Protein AF-A0A7V6ISU5-F1 (afdb_monomer)

Secondary structure (DSSP, 8-state):
-HHHHHHIIIIIIHHHHHHHHHHHHHHHH-S-----SHHHHHHHHS-HHHHHHHHHTS--SSHHHHHHHHHHHHHHHHHHHHHHHHHHTPPP-HHHHHHHHHHHHHHHHHH-

Radius of gyration: 14.99 Å; Cα contacts (8 Å, |Δi|>4): 65; chains: 1; bounding box: 43×20×38 Å

Solvent-accessible surface area (backbone atoms only — not comparable to full-atom values): 6440 Å² total; per-residue (Å²): 115,70,68,59,52,52,47,45,52,62,61,58,52,41,52,56,48,48,52,47,52,50,50,37,44,24,76,76,74,46,81,86,64,85,83,54,68,68,70,63,47,50,71,71,65,45,56,71,70,60,42,52,46,57,59,50,40,62,49,65,98,47,68,69,41,41,51,52,9,50,56,39,43,53,54,52,46,50,57,38,49,53,53,43,20,61,74,71,72,50,86,75,65,60,68,61,53,54,53,51,51,51,50,53,51,54,54,53,63,77,75,107

Nearest PDB structures (foldseek):
  8vxb-assembly1_A-2  TM=8.754E-01  e=5.587E-04  Campylobacter fetus subsp. fetus
  2pbe-assembly1_A  TM=7.558E-01  e=1.748E-03  Bacillus subtilis
  3jz0-assembly1_B  TM=7.576E-01  e=8.544E-01  Enterococcus faecium
  3jyy-assembly1_A  TM=6.353E-01  e=5.533E-01  Enterococcus faecium

Foldseek 3Di:
DLVVLCCCLPPPLVVVLLVLLLLLLCLVPNNPDDCDPSVVVSVVRPPPVLVVLVVLLDADSDPVSSLSSVVSSLVSSVVSVVSSCVSVVHDDPVVVSVVVVVVSVVVVVVVD

Sequence (112 aa):
ELTYVMNMLNVWIRSELHDMINWYIGTLYGFNLPTGKECNYIKKYLPPELYTQYIATYSGSNYTDAWAAIDTMCNLFHTLALEVASHFGFIYLQEEEDGIREYLRMVKEQLM

Mean predicted aligned error: 4.21 Å

Structure (mmCIF, N/CA/C/O backbone):
data_AF-A0A7V6ISU5-F1
#
_entry.id   AF-A0A7V6ISU5-F1
#
loop_
_atom_site.group_PDB
_atom_site.id
_atom_site.type_symbol
_atom_site.label_atom_id
_atom_site.label_alt_id
_atom_site.label_comp_id
_atom_site.label_asym_id
_atom_site.label_entity_id
_atom_site.label_seq_id
_atom_site.pdbx_PDB_ins_code
_atom_site.Cartn_x
_atom_site.Cartn_y
_atom_site.Cartn_z
_atom_site.occupancy
_atom_site.B_iso_or_equiv
_atom_site.auth_seq_id
_atom_site.auth_comp_id
_atom_site.auth_asym_id
_atom_site.auth_atom_id
_atom_site.pdbx_PDB_model_num
ATOM 1 N N . GLU A 1 1 ? -12.692 -5.326 19.430 1.00 72.88 1 GLU A N 1
ATOM 2 C CA . GLU A 1 1 ? -11.373 -5.567 20.057 1.00 72.88 1 GLU A CA 1
ATOM 3 C C . GLU A 1 1 ? -10.294 -4.803 19.296 1.00 72.88 1 GLU A C 1
ATOM 5 O O . GLU A 1 1 ? -9.983 -5.167 18.170 1.00 72.88 1 GLU A O 1
ATOM 10 N N . LEU A 1 2 ? -9.745 -3.724 19.865 1.00 82.69 2 LEU A N 1
ATOM 11 C CA . LEU A 1 2 ? -8.728 -2.907 19.183 1.00 82.69 2 LEU A CA 1
ATOM 12 C C . LEU A 1 2 ? -7.374 -3.625 19.081 1.00 82.69 2 LEU A C 1
ATOM 14 O O . LEU A 1 2 ? -6.699 -3.544 18.063 1.00 82.69 2 LEU A O 1
ATOM 18 N N . THR A 1 3 ? -6.988 -4.366 20.118 1.00 86.06 3 THR A N 1
ATOM 19 C CA . THR A 1 3 ? -5.730 -5.128 20.159 1.00 86.06 3 THR A CA 1
ATOM 20 C C . THR A 1 3 ? -5.665 -6.201 19.075 1.00 86.06 3 THR A C 1
ATOM 22 O O . THR A 1 3 ? -4.614 -6.377 18.466 1.00 86.06 3 THR A O 1
ATOM 25 N N . TYR A 1 4 ? -6.786 -6.868 18.787 1.00 87.88 4 TYR A N 1
ATOM 26 C CA . TYR A 1 4 ? -6.893 -7.821 17.684 1.00 87.88 4 TYR A CA 1
ATOM 27 C C . TYR A 1 4 ? -6.667 -7.143 16.327 1.00 87.88 4 TYR A C 1
ATOM 29 O O . TYR A 1 4 ? -5.812 -7.585 15.563 1.00 87.88 4 TYR A O 1
ATOM 37 N N . VAL A 1 5 ? -7.362 -6.029 16.058 1.00 87.19 5 VAL A N 1
ATOM 38 C CA . VAL A 1 5 ? -7.200 -5.249 14.815 1.00 87.19 5 VAL A CA 1
ATOM 39 C C . VAL A 1 5 ? -5.756 -4.786 14.649 1.00 87.19 5 VAL A C 1
ATOM 41 O O . VAL A 1 5 ? -5.168 -4.973 13.588 1.00 87.19 5 VAL A O 1
ATOM 44 N N . MET A 1 6 ? -5.152 -4.255 15.714 1.00 89.25 6 MET A N 1
ATOM 45 C CA . MET A 1 6 ? -3.757 -3.823 15.698 1.00 89.25 6 MET A CA 1
ATOM 46 C C . MET A 1 6 ? -2.805 -4.988 15.439 1.00 89.25 6 MET A C 1
ATOM 48 O O . MET A 1 6 ? -1.838 -4.810 14.714 1.00 89.25 6 MET A O 1
ATOM 52 N N . ASN A 1 7 ? -3.058 -6.181 15.980 1.00 91.38 7 ASN A N 1
ATOM 53 C CA . ASN A 1 7 ? -2.235 -7.356 15.696 1.00 91.38 7 ASN A CA 1
ATOM 54 C C . ASN A 1 7 ? -2.377 -7.818 14.236 1.00 91.38 7 ASN A C 1
ATOM 56 O O . ASN A 1 7 ? -1.375 -8.100 13.583 1.00 91.38 7 ASN A O 1
ATOM 60 N N . MET A 1 8 ? -3.603 -7.841 13.705 1.00 91.12 8 MET A N 1
ATOM 61 C CA . MET A 1 8 ? -3.875 -8.187 12.306 1.00 91.12 8 MET A CA 1
ATOM 62 C C . MET A 1 8 ? -3.196 -7.215 11.343 1.00 91.12 8 MET A C 1
ATOM 64 O O . MET A 1 8 ? -2.425 -7.637 10.481 1.00 91.12 8 MET A O 1
ATOM 68 N N . LEU A 1 9 ? -3.400 -5.913 11.549 1.00 91.06 9 LEU A N 1
ATOM 69 C CA . LEU A 1 9 ? -2.757 -4.861 10.768 1.00 91.06 9 LEU A CA 1
ATOM 70 C C . 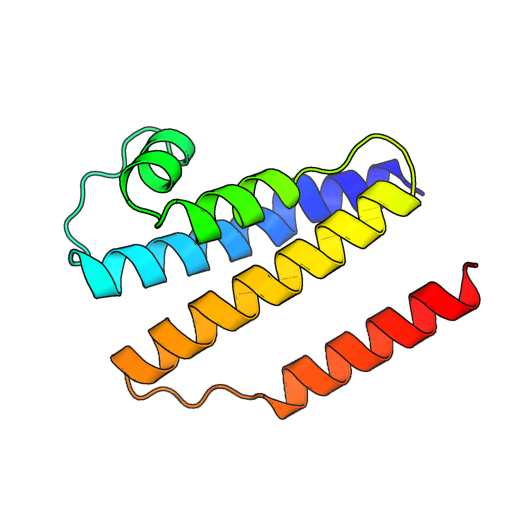LEU A 1 9 ? -1.235 -4.889 10.939 1.00 91.06 9 LEU A C 1
ATOM 72 O O . LEU A 1 9 ? -0.498 -4.624 9.988 1.00 91.06 9 LEU A O 1
ATOM 76 N N . ASN A 1 10 ? -0.749 -5.199 12.151 1.00 90.44 10 ASN A N 1
ATOM 77 C CA . ASN A 1 10 ? 0.669 -5.098 12.460 1.00 90.44 10 ASN A CA 1
ATOM 78 C C . ASN A 1 10 ? 1.555 -6.231 11.984 1.00 90.44 10 ASN A C 1
ATOM 80 O O . ASN A 1 10 ? 2.663 -5.970 11.513 1.00 90.44 10 ASN A O 1
ATOM 84 N N . VAL A 1 11 ? 1.043 -7.448 12.071 1.00 88.75 11 VAL A N 1
ATOM 85 C CA . VAL A 1 11 ? 1.816 -8.653 11.798 1.00 88.75 11 VAL A CA 1
ATOM 86 C C . VAL A 1 11 ? 1.506 -9.197 10.412 1.00 88.75 11 VAL A C 1
ATOM 88 O O . VAL A 1 11 ? 2.428 -9.487 9.663 1.00 88.75 11 VAL A 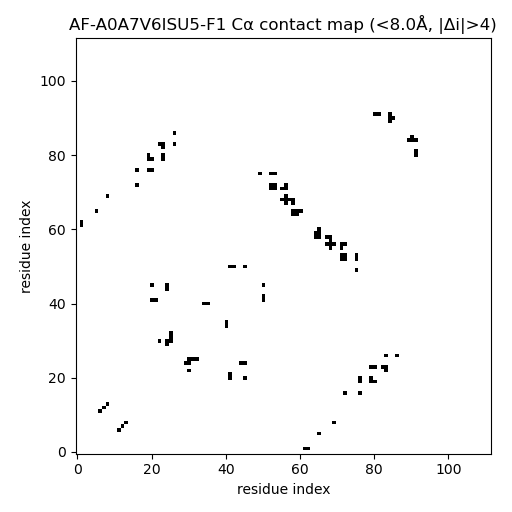O 1
ATOM 91 N N . TRP A 1 12 ? 0.224 -9.302 10.066 1.00 92.00 12 TRP A N 1
ATOM 92 C CA . TRP A 1 12 ? -0.212 -10.067 8.899 1.00 92.00 12 TRP A CA 1
ATOM 93 C C . TRP A 1 12 ? -0.425 -9.193 7.670 1.00 92.00 12 TRP A C 1
ATOM 95 O O . TRP A 1 12 ? 0.093 -9.480 6.605 1.00 92.00 12 TRP A O 1
ATOM 105 N N . ILE A 1 13 ? -1.159 -8.087 7.794 1.00 92.25 13 ILE A N 1
ATOM 106 C CA . ILE A 1 13 ? -1.469 -7.263 6.614 1.00 92.25 13 ILE A CA 1
ATOM 107 C C . ILE A 1 13 ? -0.222 -6.493 6.152 1.00 92.25 13 ILE A C 1
ATOM 109 O O . ILE A 1 13 ? 0.003 -6.297 4.960 1.00 92.25 13 ILE A O 1
ATOM 113 N N . ARG A 1 14 ? 0.640 -6.079 7.086 1.00 93.75 14 ARG A N 1
ATOM 114 C CA . ARG A 1 14 ? 1.853 -5.340 6.724 1.00 93.75 14 ARG A CA 1
ATOM 115 C C . ARG A 1 14 ? 2.924 -6.197 6.063 1.00 93.75 14 ARG A C 1
ATOM 117 O O . ARG A 1 14 ? 3.669 -5.631 5.271 1.00 93.75 14 ARG A O 1
ATOM 124 N N . SER A 1 15 ? 2.992 -7.504 6.328 1.00 93.38 15 SER A N 1
ATOM 125 C CA . SER A 1 15 ? 3.901 -8.368 5.563 1.00 93.38 15 SER A CA 1
ATOM 126 C C . SER A 1 15 ? 3.525 -8.370 4.081 1.00 93.38 15 SER A C 1
ATOM 128 O O . SER A 1 15 ? 4.394 -8.157 3.244 1.00 93.38 15 SER A O 1
ATOM 130 N N . GLU A 1 16 ? 2.230 -8.444 3.758 1.00 95.12 16 GLU A N 1
ATOM 131 C CA . GLU A 1 16 ? 1.753 -8.359 2.369 1.00 95.12 16 GLU A CA 1
ATOM 132 C C . GLU A 1 16 ? 2.082 -6.998 1.730 1.00 95.12 16 GLU A C 1
ATOM 134 O O . GLU A 1 16 ? 2.518 -6.918 0.580 1.00 95.12 16 GLU A O 1
ATOM 139 N N . LEU A 1 17 ? 1.931 -5.900 2.484 1.00 95.75 17 LEU A N 1
ATOM 140 C CA . LEU A 1 17 ? 2.346 -4.576 2.011 1.00 95.75 17 LEU A CA 1
ATOM 141 C C . LEU A 1 17 ? 3.858 -4.516 1.745 1.00 95.75 17 LEU A C 1
ATOM 143 O O . LEU A 1 17 ? 4.285 -3.897 0.770 1.00 95.75 17 LEU A O 1
ATOM 147 N N . HIS A 1 18 ? 4.675 -5.121 2.608 1.00 94.38 18 HIS A N 1
ATOM 148 C CA . HIS A 1 18 ? 6.126 -5.171 2.426 1.00 94.38 18 HIS A CA 1
ATOM 149 C C . HIS A 1 18 ? 6.507 -5.947 1.171 1.00 94.38 18 HIS A C 1
ATOM 151 O O . HIS A 1 18 ? 7.355 -5.466 0.421 1.00 94.38 18 HIS A O 1
ATOM 157 N N . ASP A 1 19 ? 5.850 -7.070 0.894 1.00 94.06 19 ASP A N 1
ATOM 158 C CA . ASP A 1 19 ? 6.065 -7.835 -0.335 1.00 94.06 19 ASP A CA 1
ATOM 159 C C . ASP A 1 19 ? 5.731 -7.009 -1.579 1.00 94.06 19 ASP A C 1
ATOM 161 O O . ASP A 1 19 ? 6.552 -6.906 -2.493 1.00 94.06 19 ASP A O 1
ATOM 165 N N . MET A 1 20 ? 4.594 -6.309 -1.576 1.00 96.69 20 MET A N 1
ATOM 166 C CA . MET A 1 20 ? 4.215 -5.435 -2.688 1.00 96.69 20 MET A CA 1
ATOM 167 C C . MET A 1 20 ? 5.195 -4.266 -2.883 1.00 96.69 20 MET A C 1
ATOM 169 O O . MET A 1 20 ? 5.586 -3.957 -4.011 1.00 96.69 20 MET A O 1
ATOM 173 N N . ILE A 1 21 ? 5.656 -3.640 -1.794 1.00 95.56 21 ILE A N 1
ATOM 174 C CA . ILE A 1 21 ? 6.701 -2.605 -1.842 1.00 95.56 21 ILE A CA 1
ATOM 175 C C . ILE A 1 21 ? 8.003 -3.178 -2.416 1.00 95.56 21 ILE A C 1
ATOM 177 O O . ILE A 1 21 ? 8.650 -2.526 -3.236 1.00 95.56 21 ILE A O 1
ATOM 181 N N . ASN A 1 22 ? 8.398 -4.385 -2.009 1.00 93.06 22 ASN A N 1
ATOM 182 C CA . ASN A 1 22 ? 9.608 -5.035 -2.501 1.00 93.06 22 ASN A CA 1
ATOM 183 C C . ASN A 1 22 ? 9.515 -5.339 -3.998 1.00 93.06 22 ASN A C 1
ATOM 185 O O . ASN A 1 22 ? 10.479 -5.086 -4.724 1.00 93.06 22 ASN A O 1
ATOM 189 N N . TRP A 1 23 ? 8.365 -5.819 -4.478 1.00 95.12 23 TRP A N 1
ATOM 190 C CA . TRP A 1 23 ? 8.135 -6.027 -5.908 1.00 95.12 23 TRP A CA 1
ATOM 191 C C . TRP A 1 23 ? 8.195 -4.721 -6.685 1.00 95.12 23 TRP A C 1
ATOM 193 O O . TRP A 1 23 ? 8.912 -4.658 -7.680 1.00 95.12 23 TRP A O 1
ATOM 203 N N . TYR A 1 24 ? 7.539 -3.668 -6.197 1.00 96.56 24 TYR A N 1
ATOM 204 C CA . TYR A 1 24 ? 7.601 -2.340 -6.804 1.00 96.56 24 TYR A CA 1
ATOM 205 C C . TYR A 1 24 ? 9.033 -1.784 -6.855 1.00 96.56 24 TYR A C 1
ATOM 207 O O . TYR A 1 24 ? 9.488 -1.297 -7.883 1.00 96.56 24 TYR A O 1
ATOM 215 N N . ILE A 1 25 ? 9.810 -1.901 -5.777 1.00 94.50 25 ILE A N 1
ATOM 216 C CA . ILE A 1 25 ? 11.223 -1.493 -5.804 1.00 94.50 25 ILE A CA 1
ATOM 217 C C . ILE A 1 25 ? 12.009 -2.345 -6.817 1.00 94.50 25 ILE A C 1
ATOM 219 O O . ILE A 1 25 ? 12.878 -1.829 -7.524 1.00 94.50 25 ILE A O 1
ATOM 223 N N . GLY A 1 26 ? 11.691 -3.636 -6.921 1.00 93.56 26 GLY A N 1
ATOM 224 C CA . GLY A 1 26 ? 12.279 -4.542 -7.901 1.00 93.56 26 GLY A CA 1
ATOM 225 C C . GLY A 1 26 ? 11.999 -4.144 -9.353 1.00 93.56 26 GLY A C 1
ATOM 226 O O . GLY A 1 26 ? 12.902 -4.264 -10.182 1.00 93.56 26 GLY A O 1
ATOM 227 N N . THR A 1 27 ? 10.816 -3.601 -9.669 1.00 95.06 27 THR A N 1
ATOM 228 C CA . THR A 1 27 ? 10.516 -3.093 -11.024 1.00 95.06 27 THR A CA 1
ATOM 229 C C . THR A 1 27 ? 11.318 -1.836 -11.372 1.00 95.06 27 THR A C 1
ATOM 231 O O . THR A 1 27 ? 11.641 -1.623 -12.539 1.00 95.06 27 THR A O 1
ATOM 234 N N . LEU A 1 28 ? 11.696 -1.028 -10.373 1.00 93.25 28 LEU A N 1
ATOM 235 C CA . LEU A 1 28 ? 12.470 0.204 -10.563 1.00 93.25 28 LEU A CA 1
ATOM 236 C C . LEU A 1 28 ? 13.984 -0.023 -10.656 1.00 93.25 28 LEU A C 1
ATOM 238 O O . LEU A 1 28 ? 14.666 0.624 -11.451 1.00 93.25 28 LEU A O 1
ATOM 242 N N . TYR A 1 29 ? 14.527 -0.905 -9.817 1.00 91.62 29 TYR A N 1
ATOM 243 C CA . TYR A 1 29 ? 15.977 -1.032 -9.611 1.00 91.62 29 TYR A CA 1
ATOM 244 C C . TYR A 1 29 ? 16.517 -2.444 -9.874 1.00 91.62 29 TYR A C 1
ATOM 246 O O . TYR A 1 29 ? 17.718 -2.688 -9.727 1.00 91.62 29 TYR A O 1
ATOM 254 N N . GLY A 1 30 ? 15.646 -3.371 -10.275 1.00 89.75 30 GLY A N 1
ATOM 255 C CA . GLY A 1 30 ? 15.954 -4.786 -10.431 1.00 89.75 30 GLY A CA 1
ATOM 256 C C . GLY A 1 30 ? 15.887 -5.565 -9.114 1.00 89.75 30 GLY A C 1
ATOM 257 O O . GLY A 1 30 ? 15.997 -5.024 -8.015 1.00 89.75 30 GLY A O 1
ATOM 258 N N . PHE A 1 31 ? 15.751 -6.884 -9.232 1.00 85.94 31 PHE A N 1
ATOM 259 C CA . PHE A 1 31 ? 15.523 -7.801 -8.105 1.00 85.94 31 PHE A CA 1
ATOM 260 C C . PHE A 1 31 ? 16.801 -8.264 -7.384 1.00 85.94 31 PHE A C 1
ATOM 262 O O . PHE A 1 31 ? 16.733 -9.048 -6.445 1.00 85.94 31 PHE A O 1
ATOM 269 N N . ASN A 1 32 ? 17.973 -7.773 -7.793 1.00 81.31 32 ASN A N 1
ATOM 270 C CA . ASN A 1 32 ? 19.276 -8.190 -7.253 1.00 81.31 32 ASN A CA 1
ATOM 271 C C . ASN A 1 32 ? 19.782 -7.284 -6.117 1.00 81.31 32 ASN A C 1
ATOM 273 O O . ASN A 1 32 ? 20.991 -7.168 -5.900 1.00 81.31 32 ASN A O 1
ATOM 277 N N . LEU A 1 33 ? 18.885 -6.585 -5.422 1.00 74.06 33 LEU A N 1
ATOM 278 C CA . LEU A 1 33 ? 19.282 -5.643 -4.387 1.00 74.06 33 LEU A CA 1
ATOM 279 C C . LEU A 1 33 ? 19.548 -6.345 -3.044 1.00 74.06 33 LEU A C 1
ATOM 281 O O . LEU A 1 33 ? 18.793 -7.231 -2.647 1.00 74.06 33 LEU A O 1
ATOM 285 N N . PRO A 1 34 ? 20.608 -5.951 -2.311 1.00 65.88 34 PRO A N 1
ATOM 286 C CA . PRO A 1 34 ? 20.896 -6.517 -1.004 1.00 65.88 34 PRO A CA 1
ATOM 287 C C . PRO A 1 34 ? 19.813 -6.088 -0.010 1.00 65.88 34 PRO A C 1
ATOM 289 O O . PRO A 1 34 ? 19.722 -4.918 0.377 1.00 65.88 34 PRO A O 1
ATOM 292 N N . THR A 1 35 ? 19.014 -7.055 0.425 1.00 57.44 35 THR A N 1
ATOM 293 C CA . THR A 1 35 ? 18.032 -6.929 1.501 1.00 57.44 35 THR A CA 1
ATOM 294 C C . THR A 1 35 ? 18.765 -6.771 2.837 1.00 57.44 35 THR A C 1
ATOM 296 O O . THR A 1 35 ? 19.007 -7.717 3.582 1.00 57.44 35 THR A O 1
ATOM 299 N N . GLY A 1 36 ? 19.192 -5.542 3.149 1.00 59.12 36 GLY A N 1
ATOM 300 C CA . GLY A 1 36 ? 19.534 -5.161 4.525 1.00 59.12 36 GLY A CA 1
ATOM 301 C C . GLY A 1 36 ? 18.303 -5.261 5.442 1.00 59.12 36 GLY A C 1
ATOM 302 O O . GLY A 1 36 ? 17.229 -5.629 4.981 1.00 59.12 36 GLY A O 1
ATOM 303 N N . LYS A 1 37 ? 18.421 -4.892 6.732 1.00 59.97 37 LYS A N 1
ATOM 304 C CA . LYS A 1 37 ? 17.260 -4.825 7.655 1.00 59.97 37 LYS A CA 1
ATOM 305 C C . LYS A 1 37 ? 16.057 -4.179 6.948 1.00 59.97 37 LYS A C 1
ATOM 307 O O . LYS A 1 37 ? 16.165 -3.023 6.540 1.00 59.97 37 LYS A O 1
ATOM 312 N N . GLU A 1 38 ? 14.959 -4.920 6.817 1.00 58.34 38 GLU A N 1
ATOM 313 C CA . GLU A 1 38 ? 13.873 -4.704 5.840 1.00 58.34 38 GLU A CA 1
ATOM 314 C C . GLU A 1 38 ? 13.383 -3.247 5.750 1.00 58.34 38 GLU A C 1
ATOM 316 O O . GLU A 1 38 ? 13.293 -2.672 4.667 1.00 58.34 38 GLU A O 1
ATOM 321 N N . CYS A 1 39 ? 13.194 -2.569 6.885 1.00 61.75 39 CYS A N 1
ATOM 322 C CA . CYS A 1 39 ? 12.710 -1.184 6.895 1.00 61.75 39 CYS A CA 1
ATOM 323 C C . CYS A 1 39 ? 13.724 -0.141 6.377 1.00 61.75 39 CYS A C 1
ATOM 325 O O . CYS A 1 39 ? 13.323 0.906 5.865 1.00 61.75 39 CYS A O 1
ATOM 327 N N . ASN A 1 40 ? 15.035 -0.394 6.488 1.00 73.38 40 ASN A N 1
ATOM 328 C CA . ASN A 1 40 ? 16.060 0.533 5.984 1.00 73.38 40 ASN A CA 1
ATOM 329 C C . ASN A 1 40 ? 16.086 0.567 4.454 1.00 73.38 40 ASN A C 1
ATOM 331 O O . ASN A 1 40 ? 16.454 1.578 3.859 1.00 73.38 40 ASN A O 1
ATOM 335 N N . TYR A 1 41 ? 15.703 -0.545 3.832 1.00 82.25 41 TYR A N 1
ATOM 336 C CA . TYR A 1 41 ? 15.635 -0.686 2.391 1.00 82.25 41 TYR A CA 1
ATOM 337 C C . TYR A 1 41 ? 14.446 0.092 1.815 1.00 82.25 41 TYR A C 1
ATOM 339 O O . TYR A 1 41 ? 14.638 0.925 0.930 1.00 82.25 41 TYR A O 1
ATOM 347 N N . ILE A 1 42 ? 13.258 -0.070 2.408 1.00 87.69 42 ILE A N 1
ATOM 348 C CA . ILE A 1 42 ? 12.047 0.669 2.017 1.00 87.69 42 ILE A CA 1
ATOM 349 C C . ILE A 1 42 ? 12.301 2.181 2.051 1.00 87.69 42 ILE A C 1
ATOM 351 O O . ILE A 1 42 ? 12.061 2.868 1.065 1.00 87.69 42 ILE A O 1
ATOM 355 N N . LYS A 1 43 ? 12.884 2.706 3.137 1.00 89.44 43 LYS A N 1
ATOM 356 C CA . LYS A 1 43 ? 13.204 4.141 3.247 1.00 89.44 43 LYS A CA 1
ATOM 357 C C . LYS A 1 43 ? 14.176 4.643 2.175 1.00 89.44 43 LYS A C 1
ATOM 359 O O . LYS A 1 43 ? 14.142 5.817 1.821 1.00 89.44 43 LYS A O 1
ATOM 364 N N . LYS A 1 44 ? 15.088 3.786 1.716 1.00 89.88 44 LYS A N 1
ATOM 365 C CA . LYS A 1 44 ? 16.140 4.166 0.771 1.00 89.88 44 LYS A CA 1
A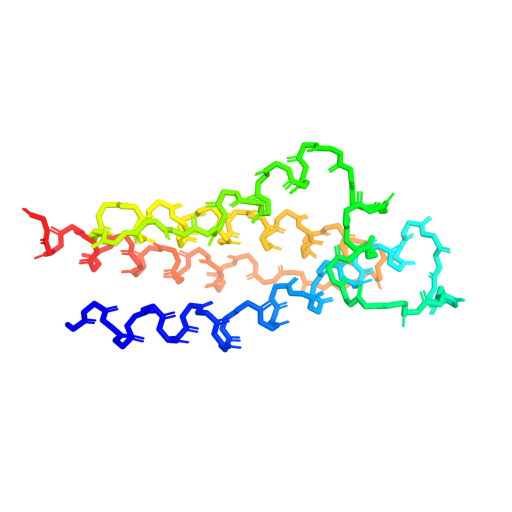TOM 366 C C . LYS A 1 44 ? 15.644 4.205 -0.674 1.00 89.88 44 LYS A C 1
ATOM 368 O O . LYS A 1 44 ? 16.128 5.039 -1.432 1.00 89.88 44 LYS A O 1
ATOM 373 N N . TYR A 1 45 ? 14.746 3.296 -1.047 1.00 91.31 45 TYR A N 1
ATOM 374 C CA . TYR A 1 45 ? 14.374 3.072 -2.447 1.00 91.31 45 TYR A CA 1
ATOM 375 C C . TYR A 1 45 ? 12.927 3.434 -2.782 1.00 91.31 45 TYR A C 1
ATOM 377 O O . TYR A 1 45 ? 12.620 3.651 -3.951 1.00 91.31 45 TYR A O 1
ATOM 385 N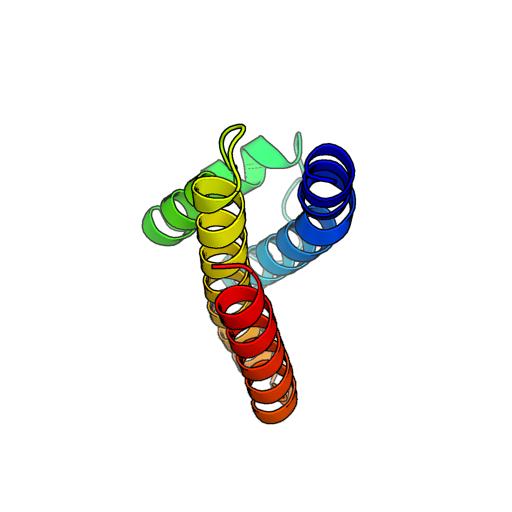 N . LEU A 1 46 ? 12.036 3.525 -1.794 1.00 92.62 46 LEU A N 1
ATOM 386 C CA . LEU A 1 46 ? 10.667 3.962 -2.038 1.00 92.62 46 LEU A CA 1
ATOM 387 C C . LEU A 1 46 ? 10.653 5.485 -2.281 1.00 92.62 46 LEU A C 1
ATOM 389 O O . LEU A 1 46 ? 11.247 6.225 -1.489 1.00 92.62 46 LEU A O 1
ATOM 393 N N . PRO A 1 47 ? 9.981 5.982 -3.338 1.00 93.81 47 PRO A N 1
ATOM 394 C CA . PRO A 1 47 ? 9.819 7.413 -3.566 1.00 93.81 47 PRO A CA 1
ATOM 395 C C . PRO A 1 47 ? 9.293 8.144 -2.318 1.00 93.81 47 PRO A C 1
ATOM 397 O O . PRO A 1 47 ? 8.441 7.591 -1.617 1.00 93.81 47 PRO A O 1
ATOM 400 N N . PRO A 1 48 ? 9.739 9.384 -2.032 1.00 93.88 48 PRO A N 1
ATOM 401 C CA . PRO A 1 48 ? 9.406 10.081 -0.785 1.00 93.88 48 PRO A CA 1
ATOM 402 C C . PRO A 1 48 ? 7.904 10.201 -0.493 1.00 93.88 48 PRO A C 1
ATOM 404 O O . PRO A 1 48 ? 7.483 10.091 0.659 1.00 93.88 48 PRO A O 1
ATOM 407 N N . GLU A 1 49 ? 7.088 10.392 -1.529 1.00 94.62 49 GLU A N 1
ATOM 408 C CA . GLU A 1 49 ? 5.629 10.481 -1.412 1.00 94.62 49 GLU A CA 1
ATOM 409 C C . GLU A 1 49 ? 5.015 9.144 -0.972 1.00 94.62 49 GLU A C 1
ATOM 411 O O . GLU A 1 49 ? 4.232 9.097 -0.022 1.00 94.62 49 GLU A O 1
ATOM 416 N N . LEU A 1 50 ? 5.438 8.039 -1.591 1.00 96.06 50 LEU A N 1
ATOM 417 C CA . LEU A 1 50 ? 5.001 6.686 -1.235 1.00 96.06 50 LEU A CA 1
ATOM 418 C C . LEU A 1 50 ? 5.539 6.265 0.139 1.00 96.06 50 LEU A C 1
ATOM 420 O O . LEU A 1 50 ? 4.832 5.623 0.911 1.00 96.06 50 LEU A O 1
ATOM 424 N N . TYR A 1 51 ? 6.754 6.687 0.498 1.00 95.38 51 TYR A N 1
ATOM 425 C CA . TYR A 1 51 ? 7.295 6.479 1.842 1.00 95.38 51 TYR A CA 1
ATOM 426 C C . TYR A 1 51 ? 6.499 7.235 2.913 1.00 95.38 51 TYR A C 1
ATOM 428 O O . TYR A 1 51 ? 6.287 6.722 4.011 1.00 95.38 51 TYR A O 1
ATOM 436 N N . THR A 1 52 ? 6.015 8.436 2.597 1.00 95.38 52 THR A N 1
ATOM 437 C CA . THR A 1 52 ? 5.157 9.208 3.506 1.00 95.38 52 THR A CA 1
ATOM 438 C C . THR A 1 52 ? 3.832 8.484 3.747 1.00 95.38 52 THR A C 1
ATOM 440 O O . THR A 1 52 ? 3.416 8.345 4.898 1.00 95.38 52 THR A O 1
ATOM 443 N N . GLN A 1 53 ? 3.220 7.935 2.692 1.00 96.06 53 GLN A N 1
ATOM 444 C CA . GLN A 1 53 ? 2.038 7.075 2.819 1.00 96.06 53 GLN A CA 1
ATOM 445 C C . GLN A 1 53 ? 2.338 5.810 3.630 1.00 96.06 53 GLN A C 1
ATOM 447 O O . GLN A 1 53 ? 1.567 5.459 4.518 1.00 96.06 53 GLN A O 1
ATOM 452 N N . TYR A 1 54 ? 3.486 5.166 3.399 1.00 95.62 54 TYR A N 1
ATOM 453 C CA . TYR A 1 54 ? 3.910 3.984 4.151 1.00 95.62 54 TYR A CA 1
ATOM 454 C C . TYR A 1 54 ? 3.982 4.256 5.661 1.00 95.62 54 TYR A C 1
ATOM 456 O O . TYR A 1 54 ? 3.443 3.485 6.456 1.00 95.62 54 TYR A O 1
ATOM 464 N N . ILE A 1 55 ? 4.582 5.375 6.077 1.00 95.19 55 ILE A N 1
ATOM 465 C CA . ILE A 1 55 ? 4.631 5.761 7.495 1.00 95.19 55 ILE A CA 1
ATOM 466 C C . ILE A 1 55 ? 3.234 6.066 8.050 1.00 95.19 55 ILE A C 1
ATOM 468 O O . ILE A 1 55 ? 2.948 5.704 9.190 1.00 95.19 55 ILE A O 1
ATOM 472 N N . ALA A 1 56 ? 2.342 6.648 7.248 1.00 95.12 56 ALA A N 1
ATOM 473 C CA . ALA A 1 56 ? 0.955 6.892 7.639 1.00 95.12 56 ALA A CA 1
ATOM 474 C C . ALA A 1 56 ? 0.113 5.605 7.808 1.00 95.12 56 ALA A C 1
ATOM 476 O O . ALA A 1 56 ? -0.974 5.661 8.375 1.00 95.12 56 ALA A O 1
ATOM 477 N N . THR A 1 57 ? 0.623 4.429 7.411 1.00 95.00 57 THR A N 1
ATOM 478 C CA . THR A 1 57 ? -0.018 3.130 7.710 1.00 95.00 57 THR A CA 1
ATOM 479 C C . THR A 1 57 ? 0.201 2.635 9.148 1.00 95.00 57 THR A C 1
ATOM 481 O O . THR A 1 57 ? -0.305 1.576 9.530 1.00 95.00 57 THR A O 1
ATOM 484 N N . TYR A 1 58 ? 0.985 3.347 9.961 1.00 91.56 58 TYR A N 1
ATOM 485 C CA . TYR A 1 58 ? 1.121 3.071 11.390 1.00 91.56 58 TYR A CA 1
ATOM 486 C C . TYR A 1 58 ? 0.100 3.907 12.166 1.00 91.56 58 TYR A C 1
ATOM 488 O O . TYR A 1 58 ? 0.205 5.130 12.219 1.00 91.56 58 TYR A O 1
ATOM 496 N N . SER A 1 59 ? -0.884 3.248 12.779 1.00 87.81 59 SER A N 1
ATOM 497 C CA . SER A 1 59 ? -1.935 3.925 13.543 1.00 87.81 59 SER A CA 1
ATOM 498 C C . SER A 1 59 ? -1.547 4.200 14.995 1.00 87.81 59 SER A C 1
ATOM 500 O O . SER A 1 59 ? -0.744 3.487 15.605 1.00 87.81 59 SER A O 1
ATOM 502 N N . GLY A 1 60 ? -2.202 5.207 15.575 1.00 84.31 60 GLY A N 1
ATOM 503 C CA . GLY A 1 60 ? -2.269 5.418 17.017 1.00 84.31 60 GLY A CA 1
ATOM 504 C C . GLY A 1 60 ? -3.141 4.379 17.738 1.00 84.31 60 GLY A C 1
ATOM 505 O O . GLY A 1 60 ? -3.521 3.344 17.189 1.00 84.31 60 GLY A O 1
ATOM 506 N N . SER A 1 61 ? -3.464 4.651 19.003 1.00 84.25 61 SER A N 1
ATOM 507 C CA . SER A 1 61 ? -4.185 3.735 19.904 1.00 84.25 61 SER A CA 1
ATOM 508 C C . SER A 1 61 ? -5.705 3.951 19.951 1.00 84.25 61 SER A C 1
ATOM 510 O O . SER A 1 61 ? -6.349 3.568 20.929 1.00 84.25 61 SER A O 1
ATOM 512 N N . ASN A 1 62 ? -6.300 4.550 18.916 1.00 89.00 62 ASN A N 1
ATOM 513 C CA . ASN A 1 62 ? -7.749 4.740 18.808 1.00 89.00 62 ASN A CA 1
ATOM 514 C C . ASN A 1 62 ? -8.296 4.214 17.466 1.00 89.00 62 ASN A C 1
ATOM 516 O O . ASN A 1 62 ? -7.551 3.983 16.515 1.00 89.00 62 ASN A O 1
ATOM 520 N N . TYR A 1 63 ? -9.614 4.000 17.404 1.00 87.88 63 TYR A N 1
ATOM 521 C CA . TYR A 1 63 ? -10.273 3.424 16.227 1.00 87.88 63 TYR A CA 1
ATOM 522 C C . TYR A 1 63 ? -10.238 4.340 14.999 1.00 87.88 63 TYR A C 1
ATOM 524 O O . TYR A 1 63 ? -10.140 3.839 13.883 1.00 87.88 63 TYR A O 1
ATOM 532 N N . THR A 1 64 ? -10.291 5.659 15.187 1.00 90.06 64 THR A N 1
ATOM 533 C CA . THR A 1 64 ? -10.229 6.627 14.085 1.00 90.06 64 THR A CA 1
ATOM 534 C C . THR A 1 64 ? -8.888 6.538 13.362 1.00 90.06 64 THR A C 1
ATOM 536 O O . THR A 1 64 ? -8.854 6.420 12.138 1.00 90.06 64 THR A O 1
ATOM 539 N N . ASP A 1 65 ? -7.792 6.500 14.120 1.00 91.25 65 ASP A N 1
ATOM 540 C CA . ASP A 1 65 ? -6.441 6.350 13.583 1.00 91.25 65 ASP A CA 1
ATOM 541 C C . ASP A 1 65 ? -6.252 4.977 12.928 1.00 91.25 65 ASP A C 1
ATOM 543 O O . ASP A 1 65 ? -5.595 4.874 11.894 1.00 91.25 65 ASP A O 1
ATOM 547 N N . ALA A 1 66 ? -6.831 3.918 13.507 1.00 91.38 66 ALA A N 1
ATOM 548 C CA . ALA A 1 66 ? -6.775 2.575 12.931 1.00 91.38 66 ALA A CA 1
ATOM 549 C C . ALA A 1 66 ? -7.462 2.521 11.559 1.00 91.38 66 ALA A C 1
ATOM 551 O O . ALA A 1 66 ? -6.880 2.015 10.603 1.00 91.38 66 ALA A O 1
ATOM 552 N N . TRP A 1 67 ? -8.662 3.095 11.436 1.00 92.25 67 TRP A N 1
ATOM 553 C CA . TRP A 1 67 ? -9.361 3.184 10.154 1.00 92.25 67 TRP A CA 1
ATOM 554 C C . TRP A 1 67 ? -8.598 4.025 9.131 1.00 92.25 67 TRP A C 1
ATOM 556 O O . TRP A 1 67 ? -8.462 3.599 7.989 1.00 92.25 67 TRP A O 1
ATOM 566 N N . ALA A 1 68 ? -8.049 5.174 9.533 1.00 93.69 68 ALA A N 1
ATOM 567 C CA . ALA A 1 68 ? -7.243 6.006 8.640 1.00 93.69 68 ALA A CA 1
ATOM 568 C C . ALA A 1 68 ? -5.986 5.273 8.134 1.00 93.6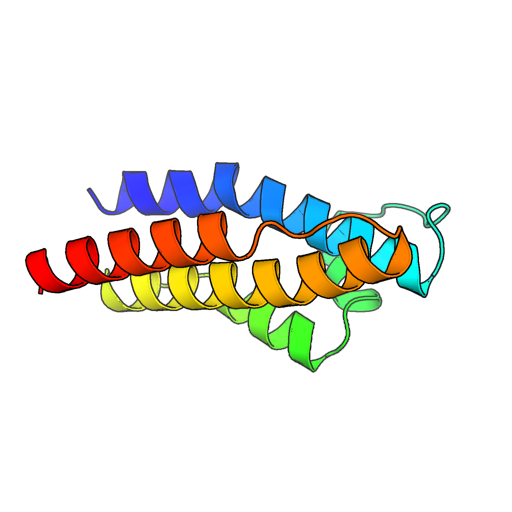9 68 ALA A C 1
ATOM 570 O O . ALA A 1 68 ? -5.625 5.393 6.960 1.00 93.69 68 ALA A O 1
ATOM 571 N N . ALA A 1 69 ? -5.338 4.479 8.991 1.00 94.62 69 ALA A N 1
ATOM 572 C CA . ALA A 1 69 ? -4.191 3.662 8.608 1.00 94.62 69 ALA A CA 1
ATOM 573 C C . ALA A 1 69 ? -4.571 2.521 7.653 1.00 94.62 69 ALA A C 1
ATOM 575 O O . ALA A 1 69 ? -3.827 2.263 6.709 1.00 94.62 69 ALA A O 1
ATOM 576 N N . ILE A 1 70 ? -5.722 1.870 7.864 1.00 93.94 70 ILE A N 1
ATOM 577 C CA . ILE A 1 70 ? -6.262 0.847 6.953 1.00 93.94 70 ILE A CA 1
ATOM 578 C C . ILE A 1 70 ? -6.544 1.463 5.579 1.00 93.94 70 ILE A C 1
ATOM 580 O O . ILE A 1 70 ? -6.038 0.958 4.579 1.00 93.94 70 ILE A O 1
ATOM 584 N N . ASP A 1 71 ? -7.264 2.587 5.532 1.00 94.50 71 ASP A N 1
ATOM 585 C CA . ASP A 1 71 ? -7.586 3.290 4.283 1.00 94.50 71 ASP A CA 1
ATOM 586 C C . ASP A 1 71 ? -6.299 3.680 3.527 1.00 94.50 71 ASP A C 1
ATOM 588 O O . ASP A 1 71 ? -6.168 3.450 2.321 1.00 94.50 71 ASP A O 1
ATOM 592 N N . THR A 1 72 ? -5.301 4.202 4.250 1.00 96.56 72 THR A N 1
ATOM 593 C CA . THR A 1 72 ? -3.987 4.553 3.685 1.00 96.56 72 THR A CA 1
ATOM 594 C C . THR A 1 72 ? -3.243 3.325 3.163 1.00 96.56 72 THR A C 1
ATOM 596 O O . THR A 1 72 ? -2.663 3.370 2.079 1.00 96.56 72 THR A O 1
ATOM 599 N N . MET A 1 73 ? -3.268 2.216 3.906 1.00 96.25 73 MET A N 1
ATOM 600 C CA . MET A 1 73 ? -2.616 0.969 3.512 1.00 96.25 73 MET A CA 1
ATOM 601 C C . MET A 1 73 ? -3.237 0.389 2.238 1.00 96.25 73 MET A C 1
ATOM 603 O O . MET A 1 73 ? -2.495 0.020 1.330 1.00 96.25 73 MET A O 1
ATOM 607 N N . CYS A 1 74 ? -4.569 0.381 2.125 1.00 96.12 74 CYS A N 1
ATOM 608 C CA . CYS A 1 74 ? -5.267 -0.044 0.911 1.00 96.12 74 CYS A CA 1
ATOM 609 C C . CYS A 1 74 ? -4.886 0.828 -0.294 1.00 96.12 74 CYS A C 1
ATOM 611 O O . CYS A 1 74 ? -4.556 0.305 -1.354 1.00 96.12 74 CYS A O 1
ATOM 613 N N . ASN A 1 75 ? -4.890 2.158 -0.147 1.00 96.94 75 ASN A N 1
ATOM 614 C CA . ASN A 1 75 ? -4.524 3.086 -1.229 1.00 96.94 75 ASN A CA 1
ATOM 615 C C . ASN A 1 75 ? -3.073 2.916 -1.691 1.00 96.94 75 ASN A C 1
ATOM 617 O O . ASN A 1 75 ? -2.797 2.919 -2.894 1.00 96.94 75 ASN A O 1
ATOM 621 N N . LEU A 1 76 ? -2.150 2.735 -0.744 1.00 97.75 76 LEU A N 1
ATOM 622 C CA . LEU A 1 76 ? -0.752 2.486 -1.066 1.00 97.75 76 LEU A CA 1
ATOM 623 C C . LEU A 1 76 ? -0.595 1.146 -1.793 1.00 97.75 76 LEU A C 1
ATOM 625 O O . LEU A 1 76 ? 0.069 1.095 -2.824 1.00 97.75 76 LEU A O 1
ATOM 629 N N . PHE A 1 77 ? -1.231 0.081 -1.298 1.00 97.44 77 PHE A N 1
ATOM 630 C CA . PHE A 1 77 ? -1.158 -1.242 -1.917 1.00 97.44 77 PHE A CA 1
ATOM 631 C C . PHE A 1 77 ? -1.684 -1.223 -3.356 1.00 97.44 77 PHE A C 1
ATOM 633 O O . PHE A 1 77 ? -0.999 -1.705 -4.251 1.00 97.44 77 PHE A O 1
ATOM 640 N N . HIS A 1 78 ? -2.845 -0.606 -3.585 1.00 97.56 78 HIS A N 1
ATOM 641 C CA . HIS A 1 78 ? -3.421 -0.388 -4.914 1.00 97.56 78 HIS A CA 1
ATOM 642 C C . HIS A 1 78 ? -2.438 0.278 -5.877 1.00 97.56 78 HIS A C 1
ATOM 644 O O . HIS A 1 78 ? -2.142 -0.251 -6.948 1.00 97.56 78 HIS A O 1
ATOM 650 N N . THR A 1 79 ? -1.883 1.418 -5.456 1.00 97.75 79 THR A N 1
ATOM 651 C CA . THR A 1 79 ? -0.959 2.214 -6.272 1.00 97.75 79 THR A CA 1
ATOM 652 C C . THR A 1 79 ? 0.252 1.384 -6.694 1.00 97.75 79 THR A C 1
ATOM 654 O O . THR A 1 79 ? 0.627 1.372 -7.862 1.00 97.75 79 THR A O 1
ATOM 657 N N . LEU A 1 80 ? 0.850 0.650 -5.753 1.00 98.00 80 LEU A N 1
ATOM 658 C CA . LEU A 1 80 ? 2.013 -0.192 -6.031 1.00 98.00 80 LEU A CA 1
ATOM 659 C C . LEU A 1 80 ? 1.647 -1.393 -6.915 1.00 98.00 80 LEU A C 1
ATOM 661 O O . LEU A 1 80 ? 2.386 -1.724 -7.840 1.00 98.00 80 LEU A O 1
ATOM 665 N N . ALA A 1 81 ? 0.508 -2.033 -6.649 1.00 97.75 81 ALA A N 1
ATOM 666 C CA . ALA A 1 81 ? 0.064 -3.219 -7.368 1.00 97.75 81 ALA A CA 1
ATOM 667 C C . ALA A 1 81 ? -0.264 -2.928 -8.835 1.00 97.75 81 ALA A C 1
ATOM 669 O O . ALA A 1 81 ? 0.078 -3.742 -9.691 1.00 97.75 81 ALA A O 1
ATOM 670 N N . LEU A 1 82 ? -0.859 -1.771 -9.143 1.00 98.00 82 LEU A N 1
ATOM 671 C CA . LEU A 1 82 ? -1.089 -1.337 -10.524 1.00 98.00 82 LEU A CA 1
ATOM 672 C C . LEU A 1 82 ? 0.222 -1.170 -11.299 1.00 98.00 82 LEU A C 1
ATOM 674 O O . LEU A 1 82 ? 0.338 -1.657 -12.424 1.00 98.00 82 LEU A O 1
ATOM 678 N N . GLU A 1 83 ? 1.224 -0.535 -10.692 1.00 97.81 83 GLU A N 1
ATOM 679 C CA . GLU A 1 83 ? 2.541 -0.344 -11.309 1.00 97.81 83 GLU A CA 1
ATOM 680 C C . GLU A 1 83 ? 3.255 -1.681 -11.542 1.00 97.81 83 GLU A C 1
ATOM 682 O O . GLU A 1 83 ? 3.788 -1.938 -12.624 1.00 97.81 83 GLU A O 1
ATOM 687 N N . VAL A 1 84 ? 3.220 -2.577 -10.550 1.00 98.00 84 VAL A N 1
ATOM 688 C CA . VAL A 1 84 ? 3.790 -3.926 -10.664 1.00 98.00 84 VAL A CA 1
ATOM 689 C C . VAL A 1 84 ? 3.066 -4.737 -11.742 1.00 98.00 84 VAL A C 1
ATOM 691 O O . VAL A 1 84 ? 3.718 -5.359 -12.582 1.00 98.00 84 VAL A O 1
ATOM 694 N N . ALA A 1 85 ? 1.732 -4.713 -11.763 1.00 97.94 85 ALA A N 1
ATOM 695 C CA . ALA A 1 85 ? 0.938 -5.424 -12.758 1.00 97.94 85 ALA A CA 1
ATOM 696 C C . ALA A 1 85 ? 1.220 -4.910 -14.176 1.00 97.94 85 ALA A C 1
ATOM 698 O O . ALA A 1 85 ? 1.476 -5.710 -15.074 1.00 97.94 85 ALA A O 1
ATOM 699 N N . SER A 1 86 ? 1.266 -3.588 -14.357 1.00 97.62 86 SER A N 1
ATOM 700 C CA . SER A 1 86 ? 1.619 -2.941 -15.624 1.00 97.62 86 SER A CA 1
ATOM 701 C C . SER A 1 86 ? 3.014 -3.353 -16.107 1.00 97.62 86 SER A C 1
ATOM 703 O O . SER A 1 86 ? 3.177 -3.759 -17.258 1.00 97.62 86 SER A O 1
ATOM 705 N N . HIS A 1 87 ? 4.011 -3.342 -15.214 1.00 97.50 87 HIS A N 1
ATOM 706 C CA . HIS A 1 87 ? 5.387 -3.717 -15.542 1.00 97.50 87 HIS A CA 1
ATOM 707 C C . HIS A 1 87 ? 5.513 -5.163 -16.046 1.00 97.50 87 HIS A C 1
ATOM 709 O O . HIS A 1 87 ? 6.256 -5.426 -16.992 1.00 97.50 87 HIS A O 1
ATOM 715 N N . PHE A 1 88 ? 4.793 -6.102 -15.428 1.00 97.12 88 PHE A N 1
ATOM 716 C CA . PHE A 1 88 ? 4.852 -7.525 -15.780 1.00 97.12 88 PHE A CA 1
ATOM 717 C C . PHE A 1 88 ? 3.795 -7.975 -16.796 1.00 97.12 88 PHE A C 1
ATOM 719 O O . PHE A 1 88 ? 3.828 -9.123 -17.239 1.00 97.12 88 PHE A O 1
ATOM 726 N N . GLY A 1 89 ? 2.864 -7.098 -17.178 1.00 97.25 89 GLY A N 1
ATOM 727 C CA . GLY A 1 89 ? 1.728 -7.453 -18.029 1.00 97.25 89 GLY A CA 1
ATOM 728 C C . GLY A 1 89 ? 0.699 -8.351 -17.332 1.00 97.25 89 GLY A C 1
ATOM 729 O O . GLY A 1 89 ? 0.024 -9.138 -17.996 1.00 97.25 89 GLY A O 1
ATOM 730 N N . PHE A 1 90 ? 0.586 -8.268 -16.003 1.00 97.19 90 PHE A N 1
ATOM 731 C CA . PHE A 1 90 ? -0.467 -8.947 -15.251 1.00 97.19 90 PHE A CA 1
ATOM 732 C C . PHE A 1 90 ? -1.780 -8.170 -15.312 1.00 97.19 90 PHE A C 1
ATOM 734 O O . PHE A 1 90 ? -1.807 -6.946 -15.430 1.00 97.19 90 PHE A O 1
ATOM 741 N N . ILE A 1 91 ? -2.887 -8.898 -15.183 1.00 96.56 91 ILE A N 1
ATOM 742 C CA . ILE A 1 91 ? -4.212 -8.299 -15.047 1.00 96.56 91 ILE A CA 1
ATOM 743 C C . ILE A 1 91 ? -4.430 -7.988 -13.568 1.00 96.56 91 ILE A C 1
ATOM 745 O O . ILE A 1 91 ? -4.459 -8.900 -12.741 1.00 96.56 91 ILE A O 1
ATOM 749 N N . TYR A 1 92 ? -4.595 -6.707 -13.242 1.00 96.00 92 TYR A N 1
ATOM 750 C CA . TYR A 1 92 ? -5.048 -6.285 -11.921 1.00 96.00 92 TYR A CA 1
ATOM 751 C C . TYR A 1 92 ? -6.576 -6.375 -11.852 1.00 96.00 92 TYR A C 1
ATOM 753 O O . TYR A 1 92 ? -7.277 -5.758 -12.655 1.00 96.00 92 TYR A O 1
ATOM 761 N N . LEU A 1 93 ? -7.096 -7.172 -10.919 1.00 95.38 93 LEU A N 1
ATOM 762 C CA . LEU A 1 93 ? -8.533 -7.402 -10.756 1.00 95.38 93 LEU A CA 1
ATOM 763 C C . LEU A 1 93 ? -9.175 -6.246 -9.976 1.00 95.38 93 LEU A C 1
ATOM 765 O O . LEU A 1 93 ? -9.489 -6.389 -8.798 1.00 95.38 93 LEU A O 1
ATOM 769 N N . GLN A 1 94 ? -9.362 -5.101 -10.639 1.00 96.38 94 GLN A N 1
ATOM 770 C CA . GLN A 1 94 ? -9.921 -3.89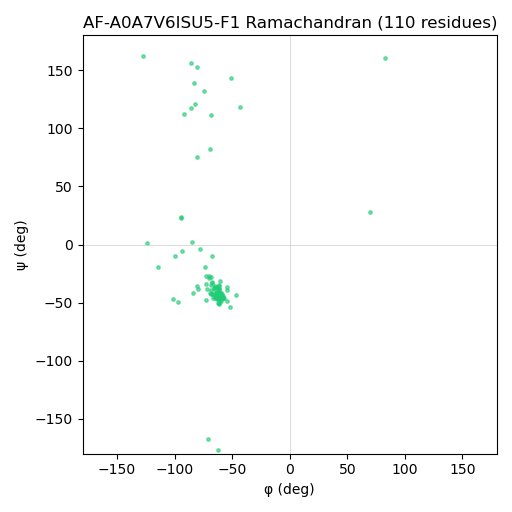4 -10.014 1.00 96.38 94 GLN A CA 1
ATOM 771 C C . GLN A 1 94 ? -11.278 -4.151 -9.339 1.00 96.38 94 GLN A C 1
ATOM 773 O O . GLN A 1 94 ? -11.522 -3.668 -8.241 1.00 96.38 94 GLN A O 1
ATOM 778 N N . GLU A 1 95 ? -12.130 -4.971 -9.959 1.00 96.56 95 GLU A N 1
ATOM 779 C CA . GLU A 1 95 ? -13.467 -5.288 -9.440 1.00 96.56 95 GLU A CA 1
ATOM 780 C C . GLU A 1 95 ? -13.429 -5.981 -8.065 1.00 96.56 95 GLU A C 1
ATOM 782 O O . GLU A 1 95 ? -14.285 -5.722 -7.218 1.00 96.56 95 GLU A O 1
ATOM 787 N N . GLU A 1 96 ? -12.422 -6.824 -7.811 1.00 95.12 96 GLU A N 1
ATOM 788 C CA . GLU A 1 96 ? -12.249 -7.502 -6.519 1.00 95.12 96 GLU A CA 1
ATOM 789 C C . GLU A 1 96 ? -11.875 -6.500 -5.420 1.00 95.12 96 GLU A C 1
ATOM 791 O O . GLU A 1 96 ? -12.408 -6.539 -4.309 1.00 95.12 96 GLU A O 1
ATOM 796 N N . GLU A 1 97 ? -10.980 -5.561 -5.733 1.00 95.44 97 GLU A N 1
ATOM 797 C CA . GLU A 1 97 ? -10.605 -4.501 -4.803 1.00 95.44 97 GLU A CA 1
ATOM 798 C C . GLU A 1 97 ? -11.786 -3.571 -4.509 1.00 95.44 97 GLU A C 1
ATOM 800 O O . GLU A 1 97 ? -12.043 -3.256 -3.344 1.00 95.44 97 GLU A O 1
ATOM 805 N N . ASP A 1 98 ? -12.525 -3.164 -5.542 1.00 96.31 98 ASP A N 1
ATOM 806 C CA . ASP A 1 98 ? -13.692 -2.294 -5.412 1.00 96.31 98 ASP A CA 1
ATOM 807 C C . ASP A 1 98 ? -14.746 -2.932 -4.492 1.00 96.31 98 ASP A C 1
ATOM 809 O O . ASP A 1 98 ? -15.273 -2.272 -3.593 1.00 96.31 98 ASP A O 1
ATOM 813 N N . GLY A 1 99 ? -14.989 -4.240 -4.643 1.00 96.88 99 GLY A N 1
ATOM 814 C CA . GLY A 1 99 ? -15.881 -5.001 -3.768 1.00 96.88 99 GLY A CA 1
ATOM 815 C C . GLY A 1 99 ? -15.418 -5.026 -2.306 1.00 96.88 99 GLY A C 1
ATOM 816 O O . GLY A 1 99 ? -16.222 -4.813 -1.393 1.00 96.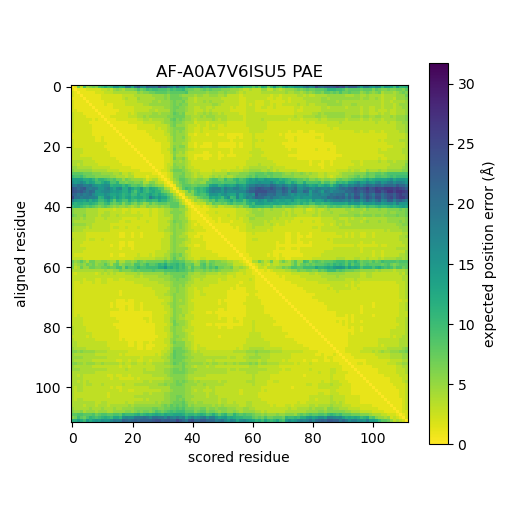88 99 GLY A O 1
ATOM 817 N N . ILE A 1 100 ? -14.119 -5.230 -2.061 1.00 94.12 100 ILE A N 1
ATOM 818 C CA . ILE A 1 100 ? -13.548 -5.223 -0.704 1.00 94.12 100 ILE A CA 1
ATOM 819 C C . ILE A 1 100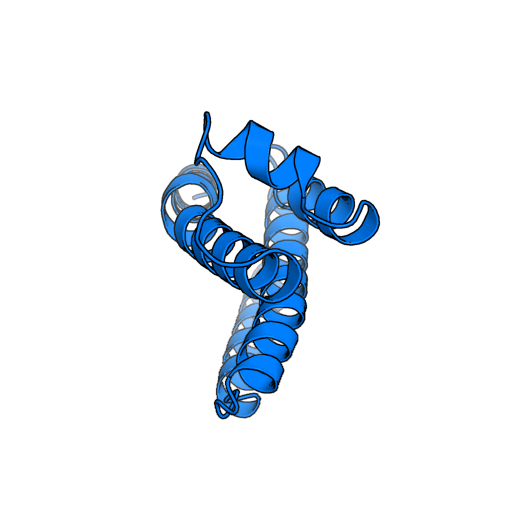 ? -13.627 -3.824 -0.082 1.00 94.12 100 ILE A C 1
ATOM 821 O O . ILE A 1 100 ? -13.982 -3.691 1.091 1.00 94.12 100 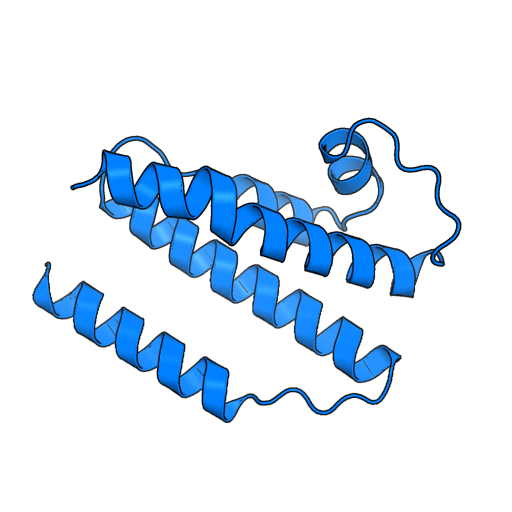ILE A O 1
ATOM 825 N N . ARG A 1 101 ? -13.329 -2.770 -0.848 1.00 95.06 101 ARG A N 1
ATOM 826 C CA . ARG A 1 101 ? -13.414 -1.377 -0.381 1.00 95.06 101 ARG A CA 1
ATOM 827 C C . ARG A 1 101 ? -14.836 -0.982 -0.028 1.00 95.06 101 ARG A C 1
ATOM 829 O O . ARG A 1 101 ? -15.047 -0.341 1.002 1.00 95.06 101 ARG A O 1
ATOM 836 N N . GLU A 1 102 ? -15.803 -1.396 -0.838 1.00 96.19 102 GLU A N 1
ATOM 837 C CA . GLU A 1 102 ? -17.213 -1.160 -0.550 1.00 96.19 102 GLU A CA 1
ATOM 838 C C . GLU A 1 102 ? -17.643 -1.879 0.733 1.00 96.19 102 GLU A C 1
ATOM 840 O O . GLU A 1 102 ? -18.264 -1.275 1.610 1.00 96.19 102 GLU A O 1
ATOM 845 N N . TYR A 1 103 ? -17.229 -3.135 0.911 1.00 94.38 103 TYR A N 1
ATOM 846 C CA . TYR A 1 103 ? -17.484 -3.861 2.152 1.00 94.38 103 TYR A CA 1
ATOM 847 C C . TYR A 1 103 ? -16.865 -3.163 3.376 1.00 94.38 103 TYR A C 1
ATOM 849 O O . TYR A 1 103 ? -17.538 -2.988 4.396 1.00 94.38 103 TYR A O 1
ATOM 857 N N . LEU A 1 104 ? -15.611 -2.703 3.284 1.00 92.62 104 LEU A N 1
ATOM 858 C CA . LEU A 1 104 ? -14.954 -1.950 4.360 1.00 92.62 104 LEU A CA 1
ATOM 859 C C . LEU A 1 104 ? -15.708 -0.658 4.698 1.00 92.62 104 LEU A C 1
ATOM 861 O O . LEU A 1 104 ? -15.897 -0.358 5.880 1.00 92.62 104 LEU A O 1
ATOM 865 N N . ARG A 1 105 ? -16.185 0.076 3.683 1.00 93.00 105 ARG A N 1
ATOM 866 C CA . ARG A 1 105 ? -17.004 1.282 3.863 1.00 93.00 105 ARG A CA 1
ATOM 867 C C . ARG A 1 105 ? -18.288 0.970 4.631 1.00 93.00 105 ARG A C 1
ATOM 869 O O . ARG A 1 105 ? -18.573 1.639 5.623 1.00 93.00 105 ARG A O 1
ATOM 876 N N . MET A 1 106 ? -19.016 -0.073 4.229 1.00 94.12 106 MET A N 1
ATOM 877 C CA . MET A 1 106 ? -20.251 -0.499 4.898 1.00 94.12 106 MET A CA 1
ATOM 878 C C . MET A 1 106 ? -20.015 -0.871 6.368 1.00 94.12 106 MET A C 1
ATOM 880 O O . MET A 1 106 ? -20.781 -0.462 7.240 1.00 94.12 106 MET A O 1
ATOM 884 N N . VAL A 1 107 ? -18.946 -1.617 6.664 1.00 91.06 107 VAL A N 1
ATOM 885 C CA . VAL A 1 107 ? -18.594 -2.000 8.043 1.00 91.06 107 VAL A CA 1
ATOM 886 C C . VAL A 1 107 ? -18.241 -0.772 8.885 1.00 91.06 107 VAL A C 1
ATOM 888 O O . VAL A 1 107 ? -18.671 -0.668 10.033 1.00 91.06 107 VAL A O 1
ATOM 891 N N . LYS A 1 108 ? -17.484 0.177 8.323 1.00 88.44 108 LYS A N 1
ATOM 892 C CA . LYS A 1 108 ? -17.105 1.423 9.002 1.00 88.44 108 LYS A CA 1
ATOM 893 C C . LYS A 1 108 ? -18.331 2.275 9.342 1.00 88.44 108 LYS A C 1
ATOM 895 O O . LYS A 1 108 ? -18.410 2.793 10.450 1.00 88.44 108 LYS A O 1
ATOM 900 N N . GLU A 1 109 ? -19.295 2.376 8.429 1.00 89.88 109 GLU A N 1
ATOM 901 C CA . GLU A 1 109 ? -20.551 3.114 8.633 1.00 89.88 109 GLU A CA 1
ATOM 902 C C . GLU A 1 109 ? -21.466 2.481 9.685 1.00 89.88 109 GLU A C 1
ATOM 904 O O . GLU A 1 109 ? -22.156 3.201 10.391 1.00 89.88 109 GLU A O 1
ATOM 909 N N . GLN A 1 110 ? -21.467 1.154 9.834 1.00 86.38 110 GLN A N 1
ATOM 910 C CA . GLN A 1 110 ? -22.253 0.476 10.876 1.00 86.38 110 GLN A CA 1
ATOM 911 C C . GLN A 1 110 ? -21.676 0.640 12.290 1.00 86.38 110 GLN A C 1
ATOM 913 O O . GLN A 1 110 ? -22.374 0.387 13.273 1.00 86.38 110 GLN A O 1
ATOM 918 N N . LEU A 1 111 ? -20.394 0.995 12.398 1.00 75.44 111 LEU A N 1
ATOM 919 C CA . LEU A 1 111 ? -19.664 1.113 13.662 1.00 75.44 111 LEU A CA 1
ATOM 920 C C . LEU A 1 111 ? -19.544 2.560 14.166 1.00 75.44 111 LEU A C 1
ATOM 922 O O . LEU A 1 111 ? -19.087 2.751 15.297 1.00 75.44 111 LEU A O 1
ATOM 926 N N . MET A 1 112 ? -19.912 3.549 13.345 1.00 64.06 112 MET A N 1
ATOM 927 C CA . MET A 1 112 ? -19.943 4.980 13.682 1.00 64.06 112 MET A CA 1
ATOM 928 C C . MET A 1 112 ? -21.372 5.449 13.947 1.00 64.06 112 MET A C 1
ATOM 930 O O . MET A 1 112 ? -21.527 6.306 14.845 1.00 64.06 112 MET A O 1
#

pLDDT: mean 90.51, std 9.24, range [57.44, 98.0]